Protein AF-A0A0Q7QKK8-F1 (afdb_monomer_lite)

Secondary structure (DSSP, 8-state):
-----PPPP-THHHHHHHHHHHHHHHHHHHHHHHHHHHHHHHHHHHHHHHHTT--HHHHHHHHT--HHHHHHHHHHH-

Radius of gyration: 23.95 Å; chains: 1; bounding box: 70×23×50 Å

Structure (mmCIF, N/CA/C/O backbone):
data_AF-A0A0Q7QKK8-F1
#
_entry.id   AF-A0A0Q7QKK8-F1
#
loop_
_atom_site.group_PDB
_atom_site.id
_atom_site.type_symbol
_atom_site.label_atom_id
_atom_site.label_alt_id
_atom_site.label_comp_id
_atom_site.label_asym_id
_atom_site.label_entity_id
_atom_site.label_seq_id
_atom_site.pdbx_PDB_ins_code
_atom_site.Cartn_x
_atom_site.Cartn_y
_atom_site.Cartn_z
_atom_site.occupancy
_atom_site.B_iso_or_equiv
_atom_site.auth_seq_id
_atom_site.auth_comp_id
_atom_site.auth_asym_id
_atom_site.auth_atom_id
_atom_site.pdbx_PDB_model_num
ATOM 1 N N . MET A 1 1 ? 50.881 -6.383 -16.411 1.00 42.38 1 MET A N 1
ATOM 2 C CA . MET A 1 1 ? 49.555 -6.155 -15.798 1.00 42.38 1 MET A CA 1
ATOM 3 C C . MET A 1 1 ? 48.530 -6.184 -16.926 1.00 42.38 1 MET A C 1
ATOM 5 O O . MET A 1 1 ? 48.521 -5.269 -17.737 1.00 42.38 1 MET A O 1
ATOM 9 N N . VAL A 1 2 ? 47.802 -7.292 -17.101 1.00 41.94 2 VAL A N 1
ATOM 10 C CA . VAL A 1 2 ? 46.934 -7.484 -18.278 1.00 41.94 2 VAL A CA 1
ATOM 11 C C . VAL A 1 2 ? 45.644 -6.700 -18.065 1.00 41.94 2 VAL A C 1
ATOM 13 O O . VAL A 1 2 ? 44.759 -7.138 -17.335 1.00 41.94 2 VAL A O 1
ATOM 16 N N . ASN A 1 3 ? 45.546 -5.530 -18.688 1.00 54.44 3 ASN A N 1
ATOM 17 C CA . ASN A 1 3 ? 44.276 -4.838 -18.841 1.00 54.44 3 ASN A CA 1
ATOM 18 C C . ASN A 1 3 ? 43.480 -5.631 -19.891 1.00 54.44 3 ASN A C 1
ATOM 20 O O . ASN A 1 3 ? 43.769 -5.531 -21.083 1.00 54.44 3 ASN A O 1
ATOM 24 N N . ARG A 1 4 ? 42.575 -6.527 -19.460 1.00 57.16 4 ARG A N 1
ATOM 25 C CA . ARG A 1 4 ? 41.675 -7.236 -20.385 1.00 57.16 4 ARG A CA 1
ATOM 26 C C . ARG A 1 4 ? 40.889 -6.169 -21.134 1.00 57.16 4 ARG A C 1
ATOM 28 O O . ARG A 1 4 ? 40.081 -5.482 -20.516 1.00 57.16 4 ARG A O 1
ATOM 35 N N . ALA A 1 5 ? 41.145 -6.024 -22.432 1.00 55.38 5 ALA A N 1
ATOM 36 C CA . ALA A 1 5 ? 40.391 -5.134 -23.300 1.00 55.38 5 ALA A CA 1
ATOM 37 C C . ALA A 1 5 ? 38.897 -5.432 -23.116 1.00 55.38 5 ALA A C 1
ATOM 39 O O . ALA A 1 5 ? 38.415 -6.512 -23.460 1.00 55.38 5 ALA A O 1
ATOM 40 N N . ARG A 1 6 ? 38.183 -4.503 -22.476 1.00 64.44 6 ARG A N 1
ATOM 41 C CA . ARG A 1 6 ? 36.735 -4.585 -22.308 1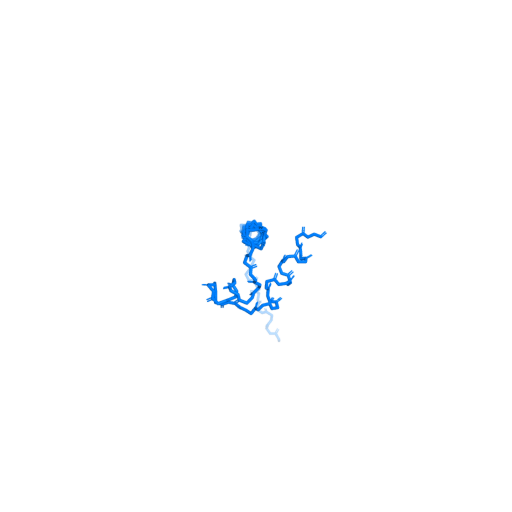.00 64.44 6 ARG A CA 1
ATOM 42 C C . ARG A 1 6 ? 36.139 -4.554 -23.710 1.00 64.44 6 ARG A C 1
ATOM 44 O O . ARG A 1 6 ? 36.432 -3.625 -24.457 1.00 64.44 6 ARG A O 1
ATOM 51 N N . ALA A 1 7 ? 35.357 -5.569 -24.073 1.00 66.44 7 ALA A N 1
ATOM 52 C CA . ALA A 1 7 ? 34.639 -5.563 -25.340 1.00 66.44 7 ALA A CA 1
ATOM 53 C C . ALA A 1 7 ? 33.820 -4.266 -25.424 1.00 66.44 7 ALA A C 1
ATOM 55 O O . ALA A 1 7 ? 33.038 -3.971 -24.514 1.00 66.44 7 ALA A O 1
ATOM 56 N N . ALA A 1 8 ? 34.064 -3.468 -26.464 1.00 75.06 8 ALA A N 1
ATOM 57 C CA . ALA A 1 8 ? 33.247 -2.301 -26.746 1.00 75.06 8 ALA A CA 1
ATOM 58 C C . ALA A 1 8 ? 31.844 -2.807 -27.091 1.00 75.06 8 ALA A C 1
ATOM 60 O O . ALA A 1 8 ? 31.687 -3.659 -27.963 1.00 75.06 8 ALA A O 1
ATOM 61 N N . TYR A 1 9 ? 30.849 -2.343 -26.348 1.00 78.38 9 TYR A N 1
ATOM 62 C CA . TYR A 1 9 ? 29.450 -2.575 -26.670 1.00 78.38 9 TYR A CA 1
ATOM 63 C C . TYR A 1 9 ? 28.958 -1.439 -27.567 1.00 78.38 9 TYR A C 1
ATOM 65 O O . TYR A 1 9 ? 29.428 -0.308 -27.443 1.00 78.38 9 TYR A O 1
ATOM 73 N N . ASP A 1 10 ? 28.033 -1.747 -28.471 1.00 90.31 10 ASP A N 1
ATOM 74 C CA . ASP A 1 10 ? 27.375 -0.737 -29.296 1.00 90.31 10 ASP A CA 1
ATOM 75 C C . ASP A 1 10 ? 26.331 0.059 -28.486 1.00 90.31 10 ASP A C 1
ATOM 77 O O . ASP A 1 10 ? 26.063 -0.214 -27.308 1.00 90.31 10 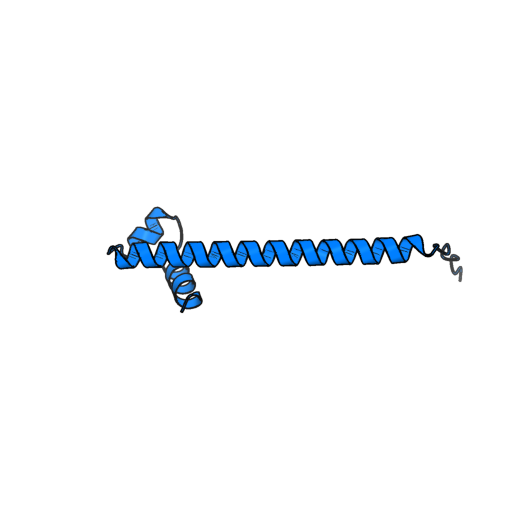ASP A O 1
ATOM 81 N N . ASP A 1 11 ? 25.719 1.054 -29.127 1.00 90.00 11 ASP A N 1
ATOM 82 C CA . ASP A 1 11 ? 24.730 1.933 -28.495 1.00 90.00 11 ASP A CA 1
ATOM 83 C C . ASP A 1 11 ? 23.450 1.204 -28.046 1.00 90.00 11 ASP A C 1
ATOM 85 O O . ASP A 1 11 ? 22.676 1.752 -27.250 1.00 90.00 11 ASP A O 1
ATOM 89 N N . SER A 1 12 ? 23.231 -0.044 -28.484 1.00 92.19 12 SER A N 1
ATOM 90 C CA . SER A 1 12 ? 22.074 -0.835 -28.057 1.00 92.19 12 SER A CA 1
ATOM 91 C C . SER A 1 12 ? 22.147 -1.186 -26.569 1.00 92.19 12 SER A C 1
ATOM 93 O O . SER A 1 12 ? 21.119 -1.188 -25.891 1.00 92.19 12 SER A O 1
ATOM 95 N N . VAL A 1 13 ? 23.352 -1.389 -26.020 1.00 94.38 13 VAL A N 1
ATOM 96 C CA . VAL A 1 13 ? 23.528 -1.780 -24.614 1.00 94.38 13 VAL A CA 1
ATOM 97 C C . VAL A 1 13 ? 23.169 -0.634 -23.654 1.00 94.38 13 VAL A C 1
ATOM 99 O O . VAL A 1 13 ? 22.335 -0.847 -22.769 1.00 94.38 13 VAL A O 1
ATOM 102 N N . PRO A 1 14 ? 23.691 0.602 -23.806 1.00 94.31 14 PRO A N 1
ATOM 103 C CA . PRO A 1 14 ? 23.248 1.737 -22.995 1.00 94.31 14 PRO A CA 1
ATOM 104 C C . PRO A 1 14 ? 21.777 2.106 -23.206 1.00 94.31 14 PRO A C 1
ATOM 106 O O . PRO A 1 14 ? 21.141 2.619 -22.282 1.00 94.31 14 PRO A O 1
ATOM 109 N N . ALA A 1 15 ? 21.227 1.897 -24.408 1.00 94.56 15 ALA A N 1
ATOM 110 C CA . ALA A 1 15 ? 19.807 2.124 -24.671 1.00 94.56 15 ALA A CA 1
ATOM 111 C C . ALA A 1 15 ? 18.928 1.125 -23.902 1.00 94.56 15 ALA A C 1
ATOM 113 O O . ALA A 1 15 ? 18.019 1.544 -23.184 1.00 94.56 15 ALA A O 1
ATOM 114 N N . ALA A 1 16 ? 19.253 -0.169 -23.967 1.00 96.88 16 ALA A N 1
ATOM 115 C CA . ALA A 1 16 ? 18.548 -1.215 -23.232 1.00 96.88 16 ALA A CA 1
ATOM 116 C C . ALA A 1 16 ? 18.633 -1.004 -21.712 1.00 96.88 16 ALA A C 1
ATOM 118 O O . ALA A 1 16 ? 17.629 -1.143 -21.016 1.00 96.88 16 ALA A O 1
ATOM 119 N N . LEU A 1 17 ? 19.800 -0.598 -21.195 1.00 97.75 17 LEU A N 1
ATOM 120 C CA . LEU A 1 17 ? 19.973 -0.316 -19.768 1.00 97.75 17 LEU A CA 1
ATOM 121 C C . LEU A 1 17 ? 19.089 0.847 -19.294 1.00 97.75 17 LEU A C 1
ATOM 123 O O . LEU A 1 17 ? 18.452 0.750 -18.245 1.00 97.75 17 LEU A O 1
ATOM 127 N N . ARG A 1 18 ? 19.026 1.937 -20.068 1.00 98.19 18 ARG A N 1
ATOM 128 C CA . ARG A 1 18 ? 18.162 3.084 -19.750 1.00 98.19 18 ARG A CA 1
ATOM 129 C C . ARG A 1 18 ? 16.685 2.707 -19.799 1.00 98.19 18 ARG A C 1
ATOM 131 O O . ARG A 1 18 ? 15.956 3.050 -18.874 1.00 98.19 18 ARG A O 1
ATOM 138 N N . ALA A 1 19 ? 16.271 1.956 -20.819 1.00 98.06 19 ALA A N 1
ATOM 139 C CA . ALA A 1 19 ? 14.902 1.462 -20.931 1.00 98.06 19 ALA A CA 1
ATOM 140 C C . ALA A 1 19 ? 14.523 0.561 -19.743 1.00 98.06 19 ALA A C 1
ATOM 142 O O . ALA A 1 19 ? 13.456 0.726 -19.158 1.00 98.06 19 ALA A O 1
ATOM 143 N N . ALA A 1 20 ? 15.421 -0.338 -19.327 1.00 98.38 20 ALA A N 1
ATOM 144 C CA . ALA A 1 20 ? 15.201 -1.191 -18.162 1.00 98.38 20 ALA A CA 1
ATOM 145 C C . ALA A 1 20 ? 15.073 -0.381 -16.861 1.00 98.38 20 ALA A C 1
ATOM 147 O O . ALA A 1 20 ? 14.207 -0.682 -16.040 1.00 98.38 20 ALA A O 1
ATOM 148 N N . ARG A 1 21 ? 15.893 0.668 -16.676 1.00 98.44 21 ARG A N 1
ATOM 149 C CA . ARG A 1 21 ? 15.770 1.557 -15.511 1.00 98.44 21 ARG A CA 1
ATOM 150 C C . ARG A 1 21 ? 14.431 2.286 -15.504 1.00 98.44 21 ARG A C 1
ATOM 152 O O . ARG A 1 21 ? 13.760 2.272 -14.480 1.00 98.44 21 ARG A O 1
ATOM 159 N N . GLN A 1 22 ? 14.033 2.855 -16.639 1.00 98.56 22 GLN A N 1
ATOM 160 C CA . GLN A 1 22 ? 12.755 3.547 -16.762 1.00 98.56 22 GLN A CA 1
ATOM 161 C C . GLN A 1 22 ? 11.577 2.615 -16.447 1.00 98.56 22 GLN A C 1
ATOM 163 O O . GLN A 1 22 ? 10.709 2.966 -15.654 1.00 98.56 22 GLN A O 1
ATOM 168 N N . ALA A 1 23 ? 11.579 1.397 -16.994 1.00 98.38 23 ALA A N 1
ATOM 169 C CA . ALA A 1 23 ? 10.534 0.415 -16.716 1.00 98.38 23 ALA A CA 1
ATOM 170 C C . ALA A 1 23 ? 10.473 0.030 -15.225 1.00 98.38 23 ALA A C 1
ATOM 172 O O . ALA A 1 23 ? 9.386 -0.149 -14.671 1.00 98.38 23 ALA A O 1
ATOM 173 N N . PHE A 1 24 ? 11.629 -0.079 -14.562 1.00 98.06 24 PHE A N 1
ATOM 174 C CA . PHE A 1 24 ? 11.699 -0.321 -13.121 1.00 98.06 24 PHE A CA 1
ATOM 175 C C . PHE A 1 24 ? 11.124 0.851 -12.312 1.00 98.06 24 PHE A C 1
ATOM 177 O O . PHE A 1 24 ? 10.364 0.626 -11.369 1.00 98.06 24 PHE A O 1
ATOM 184 N N . ASP A 1 25 ? 11.449 2.089 -12.689 1.00 98.62 25 ASP A N 1
ATOM 185 C CA . ASP A 1 25 ? 10.919 3.297 -12.049 1.00 98.62 25 ASP A CA 1
ATOM 186 C C . ASP A 1 25 ? 9.399 3.388 -12.187 1.00 98.62 25 ASP A C 1
ATOM 188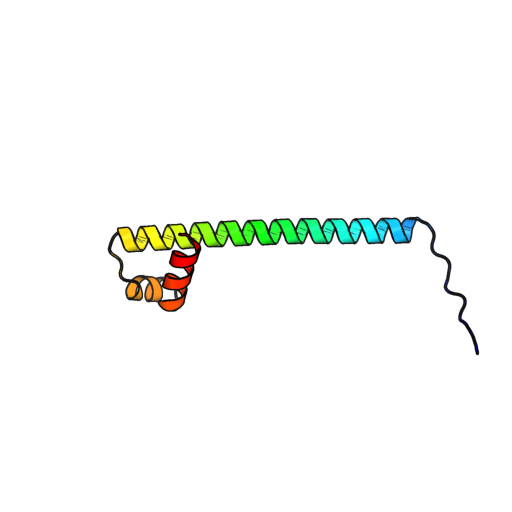 O O . ASP A 1 25 ? 8.694 3.584 -11.200 1.00 98.62 25 ASP A O 1
ATOM 192 N N . GLU A 1 26 ? 8.875 3.147 -13.388 1.00 98.56 26 GLU A N 1
ATOM 193 C CA . GLU A 1 26 ? 7.434 3.132 -13.651 1.00 98.56 26 GLU A CA 1
ATOM 194 C C . GLU A 1 26 ? 6.713 2.015 -12.882 1.00 98.56 26 GLU A C 1
ATOM 196 O O . GLU A 1 26 ? 5.603 2.207 -12.381 1.00 98.56 26 GLU A O 1
ATOM 201 N N . ALA A 1 27 ? 7.323 0.832 -12.766 1.00 98.50 27 ALA A N 1
ATOM 202 C CA . ALA A 1 27 ? 6.775 -0.255 -11.959 1.00 98.50 27 ALA A CA 1
ATOM 203 C C . ALA A 1 27 ? 6.768 0.092 -10.462 1.00 98.50 27 ALA A C 1
ATOM 205 O O . ALA A 1 27 ? 5.778 -0.176 -9.781 1.00 98.50 27 ALA A O 1
ATOM 206 N N . THR A 1 28 ? 7.834 0.727 -9.974 1.00 98.50 28 THR A N 1
ATOM 207 C CA . THR A 1 28 ? 7.947 1.171 -8.579 1.00 98.50 28 THR A CA 1
ATOM 208 C C . THR A 1 28 ? 6.900 2.236 -8.268 1.00 98.50 28 THR A C 1
ATOM 210 O O . THR A 1 28 ? 6.138 2.071 -7.322 1.00 98.50 28 THR A O 1
ATOM 213 N N . ALA A 1 29 ? 6.767 3.256 -9.119 1.00 98.44 29 ALA A N 1
ATOM 214 C CA . ALA A 1 29 ? 5.773 4.314 -8.948 1.00 98.44 29 ALA A CA 1
ATOM 215 C C . ALA A 1 29 ? 4.336 3.765 -8.934 1.00 98.44 29 ALA A C 1
ATOM 217 O O . ALA A 1 29 ? 3.526 4.154 -8.092 1.00 98.44 29 ALA A O 1
ATOM 218 N N . ARG A 1 30 ? 4.014 2.809 -9.820 1.00 98.50 30 ARG A N 1
ATOM 219 C CA . ARG A 1 30 ? 2.704 2.132 -9.805 1.00 98.50 30 ARG A CA 1
ATOM 220 C C . ARG A 1 30 ? 2.478 1.334 -8.525 1.00 98.50 30 ARG A C 1
ATOM 222 O O . ARG A 1 30 ? 1.370 1.345 -7.996 1.00 98.50 30 ARG A O 1
ATOM 229 N N . HIS A 1 31 ? 3.502 0.640 -8.036 1.00 98.12 31 HIS A N 1
ATOM 230 C CA . HIS A 1 31 ? 3.405 -0.112 -6.790 1.00 98.12 31 HIS A CA 1
ATOM 231 C C . HIS A 1 31 ? 3.174 0.814 -5.591 1.00 98.12 31 HIS A C 1
ATOM 233 O O . HIS A 1 31 ? 2.284 0.558 -4.784 1.00 98.12 31 HIS A O 1
ATOM 239 N N . GLU A 1 32 ? 3.924 1.910 -5.500 1.00 98.19 32 GLU A N 1
ATOM 240 C CA . GLU A 1 32 ? 3.769 2.905 -4.438 1.00 98.19 32 GLU A CA 1
ATOM 241 C C . GLU A 1 32 ? 2.377 3.544 -4.457 1.00 98.19 32 GLU A C 1
ATOM 243 O O . GLU A 1 32 ? 1.741 3.634 -3.406 1.00 98.19 32 GLU A O 1
ATOM 248 N N . ALA A 1 33 ? 1.868 3.902 -5.640 1.00 98.12 33 ALA A N 1
ATOM 249 C CA . ALA A 1 33 ? 0.515 4.427 -5.798 1.00 98.12 33 ALA A CA 1
ATOM 250 C C . ALA A 1 33 ? -0.552 3.416 -5.343 1.00 98.12 33 ALA A C 1
ATOM 252 O O . ALA A 1 33 ? -1.443 3.772 -4.576 1.00 98.12 33 ALA A O 1
ATOM 253 N N . ALA A 1 34 ? -0.427 2.144 -5.739 1.00 98.31 34 ALA A N 1
ATOM 254 C CA . ALA A 1 34 ? -1.358 1.093 -5.326 1.00 98.31 34 ALA A CA 1
ATOM 255 C C . ALA A 1 34 ? -1.323 0.840 -3.807 1.00 98.31 34 ALA A C 1
ATOM 257 O O . ALA A 1 34 ? -2.360 0.617 -3.182 1.00 98.31 34 ALA A O 1
ATOM 258 N N . ILE A 1 35 ? -0.139 0.893 -3.188 1.00 97.31 35 ILE A N 1
ATOM 259 C CA . ILE A 1 35 ? 0.005 0.778 -1.730 1.00 97.31 35 ILE A CA 1
ATOM 260 C C . ILE A 1 35 ? -0.618 1.986 -1.022 1.00 97.31 35 ILE A C 1
ATOM 262 O O . ILE A 1 35 ? -1.247 1.808 0.022 1.00 97.31 35 ILE A O 1
ATOM 266 N N . ALA A 1 36 ? -0.448 3.198 -1.558 1.00 96.25 36 ALA A N 1
ATOM 267 C CA . ALA A 1 36 ? -1.067 4.402 -1.010 1.00 96.25 36 ALA A CA 1
ATOM 268 C C . ALA A 1 36 ? -2.600 4.306 -1.059 1.00 96.25 36 ALA A C 1
ATOM 270 O O . ALA A 1 36 ? -3.249 4.456 -0.027 1.00 96.25 36 ALA A O 1
ATOM 271 N N . GLU A 1 37 ? -3.164 3.926 -2.208 1.00 97.06 37 GLU A N 1
ATOM 272 C CA . GLU A 1 37 ? -4.606 3.717 -2.373 1.00 97.06 37 GLU A CA 1
ATOM 273 C C . GLU A 1 37 ? -5.149 2.654 -1.403 1.00 97.06 37 GLU A C 1
ATOM 275 O O . GLU A 1 37 ? -6.155 2.873 -0.726 1.00 97.06 37 GLU A O 1
ATOM 280 N N . ALA A 1 38 ? -4.452 1.522 -1.262 1.00 97.00 38 ALA A N 1
ATOM 281 C CA . ALA A 1 38 ? -4.848 0.470 -0.328 1.00 97.00 38 ALA A CA 1
ATOM 282 C C . ALA A 1 38 ? -4.816 0.939 1.139 1.00 97.00 38 ALA A C 1
ATOM 284 O O . ALA A 1 38 ? -5.681 0.555 1.931 1.00 97.00 38 ALA A O 1
ATOM 285 N N . ARG A 1 39 ? -3.839 1.777 1.515 1.00 95.25 39 ARG A N 1
ATOM 286 C CA . ARG A 1 39 ? -3.753 2.368 2.861 1.00 95.25 39 ARG A CA 1
ATOM 287 C C . ARG A 1 39 ? -4.902 3.334 3.126 1.00 95.25 39 ARG A C 1
ATOM 289 O O . ARG A 1 39 ? -5.497 3.255 4.200 1.00 95.25 39 ARG A O 1
ATOM 296 N N . ASP A 1 40 ? -5.243 4.178 2.159 1.00 96.31 40 ASP A N 1
ATOM 297 C CA . ASP A 1 40 ? -6.349 5.132 2.280 1.00 96.31 40 ASP A CA 1
ATOM 298 C C . ASP A 1 40 ? -7.703 4.421 2.368 1.00 96.31 40 ASP A C 1
ATOM 300 O O . ASP A 1 40 ? -8.543 4.766 3.209 1.00 96.31 40 ASP A O 1
ATOM 304 N N . ALA A 1 41 ? -7.903 3.383 1.551 1.00 96.75 41 ALA A N 1
ATOM 305 C CA . ALA A 1 41 ? -9.092 2.539 1.603 1.00 96.75 41 ALA A CA 1
ATOM 306 C C . ALA A 1 41 ? -9.222 1.844 2.966 1.00 96.75 41 ALA A C 1
ATOM 308 O O . ALA A 1 41 ? -10.292 1.869 3.579 1.00 96.75 41 ALA A O 1
ATOM 309 N N . TRP A 1 42 ? -8.123 1.285 3.482 1.00 95.44 42 TRP A N 1
ATOM 310 C CA . TRP A 1 42 ? -8.104 0.659 4.801 1.00 95.44 42 TRP A CA 1
ATOM 311 C C . TRP A 1 42 ? -8.412 1.660 5.919 1.00 95.44 42 TRP A C 1
ATOM 313 O O . TRP A 1 42 ? -9.291 1.402 6.740 1.00 95.44 42 TRP A O 1
ATOM 323 N N . ALA A 1 43 ? -7.755 2.822 5.934 1.00 95.94 43 ALA A N 1
ATOM 324 C CA . ALA A 1 43 ? -8.002 3.853 6.939 1.00 95.94 43 ALA A CA 1
ATOM 325 C C . ALA A 1 43 ? -9.450 4.373 6.893 1.00 95.94 43 ALA A C 1
ATOM 327 O O . ALA A 1 43 ? -10.047 4.630 7.938 1.00 95.94 43 ALA A O 1
ATOM 328 N N . SER A 1 44 ? -10.039 4.478 5.699 1.00 96.81 44 SER A N 1
ATOM 329 C CA . SER A 1 44 ? -11.442 4.870 5.526 1.00 96.81 44 SER A CA 1
ATOM 330 C C . SER A 1 44 ? -12.411 3.807 6.052 1.00 96.81 44 SER A C 1
ATOM 332 O O . SER A 1 44 ? -13.369 4.148 6.743 1.00 96.81 44 SER A O 1
ATOM 334 N N . ALA A 1 45 ? -12.140 2.522 5.804 1.00 96.94 45 ALA A N 1
ATOM 335 C CA . ALA A 1 45 ? -12.933 1.424 6.359 1.00 96.94 45 ALA A CA 1
ATOM 336 C C . ALA A 1 45 ? -12.836 1.358 7.895 1.00 96.94 45 ALA A C 1
ATOM 338 O O . ALA A 1 45 ? -13.847 1.169 8.571 1.00 96.94 45 ALA A O 1
ATOM 339 N N . LEU A 1 46 ? -11.637 1.571 8.454 1.00 96.31 46 LEU A N 1
ATOM 340 C CA . LEU A 1 46 ? -11.436 1.661 9.903 1.00 96.31 46 LEU A CA 1
ATOM 341 C C . LEU A 1 46 ? -12.236 2.817 10.513 1.00 96.31 46 LEU A C 1
ATOM 343 O O . LEU A 1 46 ? -12.889 2.627 11.536 1.00 96.31 46 LEU A O 1
ATOM 347 N N . ALA A 1 47 ? -12.204 3.998 9.889 1.00 95.69 47 ALA A N 1
ATOM 348 C CA . ALA A 1 47 ? -12.956 5.158 10.360 1.00 95.69 47 ALA A CA 1
ATOM 349 C C . ALA A 1 47 ? -14.464 4.874 10.361 1.00 95.69 47 ALA A C 1
ATOM 351 O O . ALA A 1 47 ? -15.117 5.084 11.379 1.00 95.69 47 ALA A O 1
ATOM 352 N N . ALA A 1 48 ? -14.989 4.296 9.276 1.00 97.12 48 ALA A N 1
ATOM 353 C CA . ALA A 1 48 ? -16.399 3.926 9.175 1.00 97.12 48 ALA A CA 1
ATOM 354 C C . ALA A 1 48 ? -16.826 2.912 10.254 1.00 97.12 48 ALA A C 1
ATOM 356 O O . ALA A 1 48 ? -17.900 3.048 10.837 1.00 97.12 48 ALA A O 1
ATOM 357 N N . ALA A 1 49 ? -15.985 1.920 10.566 1.00 97.31 49 ALA A N 1
ATOM 358 C CA . ALA A 1 49 ? -16.265 0.950 11.627 1.00 97.31 49 ALA A CA 1
ATOM 359 C C . ALA A 1 49 ? -16.339 1.612 13.016 1.00 97.31 49 ALA A C 1
ATOM 361 O O . ALA A 1 49 ? -17.223 1.300 13.816 1.00 97.31 49 ALA A O 1
ATOM 362 N N . VAL A 1 50 ? -15.433 2.552 13.293 1.00 94.69 50 VAL A N 1
ATOM 363 C CA . VAL A 1 50 ? -15.407 3.308 14.553 1.00 94.69 50 VAL A CA 1
ATOM 364 C C . VAL A 1 50 ? -16.605 4.255 14.654 1.00 94.69 50 VAL A C 1
ATOM 366 O O . VAL A 1 50 ? -17.235 4.326 15.707 1.00 94.69 50 VAL A O 1
ATOM 369 N N . GLU A 1 51 ? -16.966 4.938 13.566 1.00 96.19 51 GLU A N 1
ATOM 370 C CA . GLU A 1 51 ? -18.159 5.796 13.489 1.00 96.19 51 GLU A CA 1
ATOM 371 C C . GLU A 1 51 ? -19.459 4.999 13.681 1.00 96.19 51 GLU A C 1
ATOM 373 O O . GLU A 1 51 ? -20.401 5.495 14.296 1.00 96.19 51 GLU A O 1
ATOM 378 N N . ALA A 1 52 ? -19.490 3.740 13.233 1.00 97.81 52 ALA A N 1
ATOM 379 C CA . ALA A 1 52 ? -20.585 2.806 13.494 1.00 97.81 52 ALA A CA 1
ATOM 38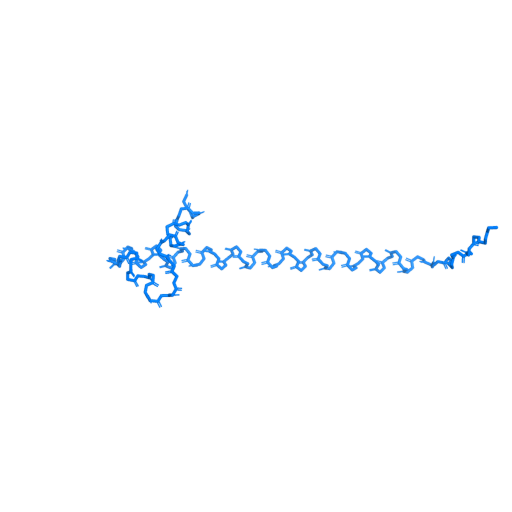0 C C . ALA A 1 52 ? -20.619 2.278 14.945 1.00 97.81 52 ALA A C 1
ATOM 382 O O . ALA A 1 52 ? -21.541 1.547 15.311 1.00 97.81 52 ALA A O 1
ATOM 383 N N . GLY A 1 53 ? -19.642 2.650 15.778 1.00 97.38 53 GLY A N 1
ATOM 384 C CA . GLY A 1 53 ? -19.604 2.346 17.208 1.00 97.38 53 GLY A CA 1
ATOM 385 C C . GLY A 1 53 ? -18.694 1.185 17.607 1.00 97.38 53 GLY A C 1
ATOM 386 O O . GLY A 1 53 ? -18.673 0.839 18.788 1.00 97.38 53 GLY A O 1
ATOM 387 N N . MET A 1 54 ? -17.927 0.590 16.683 1.00 97.38 54 MET A N 1
ATOM 388 C CA . MET A 1 54 ? -16.962 -0.450 17.055 1.00 97.38 54 MET A CA 1
ATOM 389 C C . MET A 1 54 ? -15.789 0.146 17.840 1.00 97.38 54 MET A C 1
ATOM 391 O O . MET A 1 54 ? -15.166 1.132 17.436 1.00 97.38 54 MET A O 1
ATOM 395 N N . SER A 1 55 ? -15.421 -0.499 18.944 1.00 95.25 55 SER A N 1
ATOM 396 C CA . SER A 1 55 ? -14.193 -0.169 19.663 1.00 95.25 55 SER A CA 1
ATOM 397 C C . SER A 1 55 ? -12.957 -0.649 18.897 1.00 95.25 55 SER A C 1
ATOM 399 O O . SER A 1 55 ? -12.987 -1.633 18.156 1.00 95.25 55 SER A O 1
ATOM 401 N N . TYR A 1 56 ? -11.802 -0.021 19.139 1.00 93.31 56 TYR A N 1
ATOM 402 C CA . TYR A 1 56 ? -10.546 -0.427 18.487 1.00 93.31 56 TYR A CA 1
ATOM 403 C C . TYR A 1 56 ? -10.155 -1.871 18.815 1.00 93.31 56 TYR A C 1
ATOM 405 O O . TYR A 1 56 ? -9.458 -2.513 18.035 1.00 93.31 56 TYR A O 1
ATOM 413 N N . ARG A 1 57 ? -10.594 -2.390 19.968 1.00 94.75 57 ARG A N 1
ATOM 414 C CA . ARG A 1 57 ? -10.351 -3.777 20.369 1.00 94.75 57 ARG A CA 1
ATOM 415 C C . ARG A 1 57 ? -11.173 -4.759 19.536 1.00 94.75 57 ARG A C 1
ATOM 417 O O . ARG A 1 57 ? -10.645 -5.805 19.176 1.00 94.75 57 ARG A O 1
ATOM 424 N N . GLU A 1 58 ? -12.425 -4.429 19.236 1.00 96.06 58 GLU A N 1
ATOM 425 C CA . GLU A 1 58 ? -13.292 -5.256 18.389 1.00 96.06 58 GLU A CA 1
ATOM 426 C C . GLU A 1 58 ? -12.791 -5.260 16.948 1.00 96.06 58 GLU A C 1
ATOM 428 O O . GLU A 1 58 ? -12.616 -6.327 16.371 1.00 96.06 58 GLU A O 1
ATOM 433 N N . VAL A 1 59 ? -12.441 -4.089 16.406 1.00 95.75 59 VAL A N 1
ATOM 434 C CA . VAL A 1 59 ? -11.857 -3.994 15.060 1.00 95.75 59 VAL A CA 1
ATOM 435 C C . VAL A 1 59 ? -10.539 -4.776 14.975 1.00 95.75 59 VAL A C 1
ATOM 437 O O . VAL A 1 59 ? -10.326 -5.518 14.022 1.00 95.75 59 VAL A O 1
ATOM 440 N N . ALA A 1 60 ? -9.669 -4.662 15.985 1.00 95.19 60 ALA A N 1
ATOM 441 C CA . ALA A 1 60 ? -8.414 -5.412 16.066 1.00 95.19 60 ALA A CA 1
ATOM 442 C C . ALA A 1 60 ? -8.628 -6.933 16.069 1.00 95.19 60 ALA A C 1
ATOM 444 O O . ALA A 1 60 ? -7.891 -7.655 15.396 1.00 95.19 60 ALA A O 1
ATOM 445 N N . ALA A 1 61 ? -9.631 -7.407 16.813 1.00 95.69 61 ALA A N 1
ATOM 446 C CA . ALA A 1 61 ? -9.989 -8.819 16.860 1.00 95.69 61 ALA A CA 1
ATOM 447 C C . ALA A 1 61 ? -10.545 -9.319 15.517 1.00 95.69 61 ALA A C 1
ATOM 449 O O .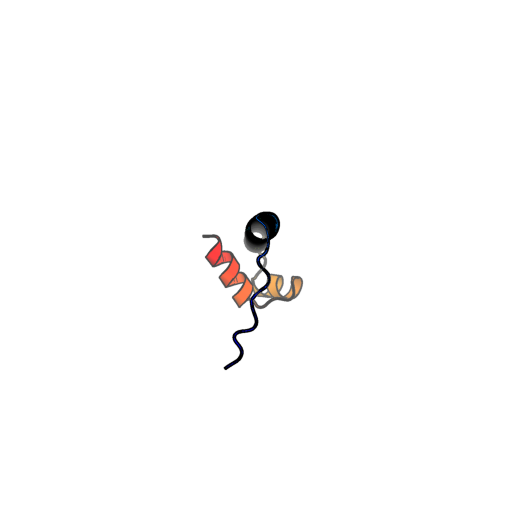 ALA A 1 61 ? -10.198 -10.423 15.109 1.00 95.69 61 ALA A O 1
ATOM 450 N N . GLU A 1 62 ? -11.342 -8.500 14.827 1.00 96.25 62 GLU A N 1
ATOM 451 C CA . GLU A 1 62 ? -11.961 -8.850 13.543 1.00 96.25 62 GLU A CA 1
ATOM 452 C C . GLU A 1 62 ? -10.930 -8.977 12.412 1.00 96.25 62 GLU A C 1
ATOM 454 O O . GLU A 1 62 ? -10.929 -9.954 11.670 1.00 96.25 62 GLU A O 1
ATOM 459 N N . VAL A 1 63 ? -10.018 -8.005 12.286 1.00 93.62 63 VAL A N 1
ATOM 460 C CA . VAL A 1 63 ? -9.079 -7.948 11.146 1.00 93.62 63 VAL A CA 1
ATOM 461 C C . VAL A 1 63 ? -7.679 -8.482 11.469 1.00 93.62 63 VAL A C 1
ATOM 463 O O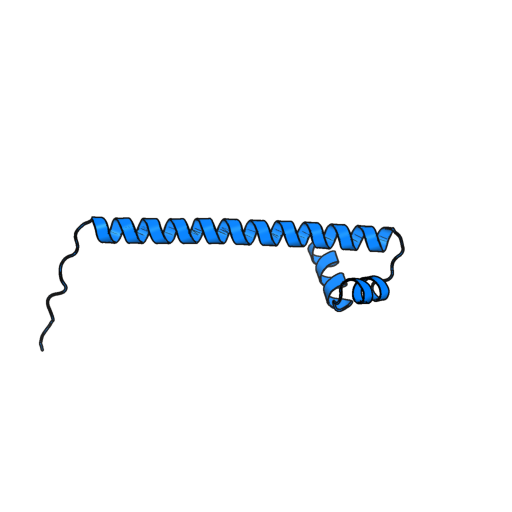 . VAL A 1 63 ? -6.795 -8.458 10.614 1.00 93.62 63 VAL A O 1
ATOM 466 N N . GLY A 1 64 ? -7.455 -8.964 12.695 1.00 93.88 64 GLY A N 1
ATOM 467 C CA . GLY A 1 64 ? -6.211 -9.626 13.095 1.00 93.88 64 GLY A CA 1
ATOM 468 C C . GLY A 1 64 ? -4.999 -8.696 13.218 1.00 93.88 64 GLY A C 1
ATOM 469 O O . GLY A 1 64 ? -3.875 -9.104 12.926 1.00 93.88 64 GLY A O 1
ATOM 470 N N . VAL A 1 65 ? -5.201 -7.448 13.649 1.00 93.44 65 VAL A N 1
ATOM 471 C CA . VAL A 1 65 ? -4.122 -6.457 13.837 1.00 93.44 65 VAL A CA 1
ATOM 472 C C . VAL A 1 65 ? -4.100 -5.912 15.259 1.00 93.44 65 VAL A C 1
ATOM 474 O O . VAL A 1 65 ? -5.042 -6.075 16.025 1.00 93.44 65 VAL A O 1
ATOM 477 N N . SER A 1 66 ? -3.022 -5.222 15.636 1.00 94.19 66 SER A N 1
ATOM 478 C CA . SER A 1 66 ? -2.963 -4.562 16.942 1.00 94.19 66 SER A CA 1
ATOM 479 C C . SER A 1 66 ? -3.834 -3.290 16.981 1.00 94.19 66 SER A C 1
ATOM 481 O O . SER A 1 66 ? -3.885 -2.560 15.986 1.00 94.19 66 SER A O 1
ATOM 483 N N . PRO A 1 67 ? -4.434 -2.924 18.133 1.00 91.50 67 PRO A N 1
ATOM 484 C CA . PRO A 1 67 ? -5.128 -1.638 18.287 1.00 91.50 67 PRO A CA 1
ATOM 485 C C . PRO A 1 67 ? -4.236 -0.421 17.988 1.00 91.50 67 PRO A C 1
ATOM 487 O O . PRO A 1 67 ? -4.700 0.606 17.498 1.00 91.50 67 PRO A O 1
ATOM 490 N N . THR A 1 68 ? -2.929 -0.543 18.233 1.00 93.50 68 THR A N 1
ATOM 491 C CA . THR A 1 68 ? -1.921 0.460 17.864 1.00 93.50 68 THR A CA 1
ATOM 492 C C . THR A 1 68 ? -1.796 0.656 16.355 1.00 93.50 68 THR A C 1
ATOM 494 O O . THR A 1 68 ? -1.643 1.791 15.912 1.00 93.50 68 THR A O 1
ATOM 497 N N . SER A 1 69 ? -1.911 -0.411 15.558 1.00 91.50 69 SER A N 1
ATOM 498 C CA . SER A 1 69 ? -1.902 -0.326 14.091 1.00 91.50 69 SER A CA 1
ATOM 499 C C . SER A 1 69 ? -3.116 0.443 13.569 1.00 91.50 69 SER A C 1
ATOM 501 O O . SER A 1 69 ? -2.972 1.259 12.663 1.00 91.50 69 SER A O 1
ATOM 503 N N . ILE A 1 70 ? -4.284 0.239 14.184 1.00 92.88 70 ILE A N 1
ATOM 504 C CA . ILE A 1 70 ? -5.521 0.966 13.857 1.00 92.88 70 ILE A CA 1
ATOM 505 C C . ILE A 1 70 ? -5.356 2.456 14.164 1.00 92.88 70 ILE A C 1
ATOM 507 O O . ILE A 1 70 ? -5.611 3.299 13.308 1.00 92.88 70 ILE A O 1
ATOM 511 N N . SER A 1 71 ? -4.863 2.781 15.362 1.00 92.00 71 SER A N 1
ATOM 512 C CA . SER A 1 71 ? -4.608 4.168 15.771 1.00 92.00 71 SER A CA 1
ATOM 513 C C . SER A 1 71 ? -3.626 4.878 14.830 1.00 92.00 71 SER A C 1
ATOM 515 O O . SER A 1 71 ? -3.877 6.002 14.398 1.00 92.00 71 SER A O 1
ATOM 517 N N . ALA A 1 72 ? -2.534 4.206 14.448 1.00 92.75 72 ALA A N 1
ATOM 518 C CA . ALA A 1 72 ? -1.558 4.752 13.509 1.00 92.75 72 ALA A CA 1
ATOM 519 C C . ALA A 1 72 ? -2.157 4.999 12.113 1.00 92.75 72 ALA A C 1
ATOM 521 O O . ALA A 1 72 ? -1.888 6.042 11.519 1.00 92.75 72 ALA A O 1
ATOM 522 N N . ALA A 1 73 ? -2.986 4.080 11.610 1.00 92.69 73 ALA A N 1
ATOM 523 C CA . ALA A 1 73 ? -3.650 4.217 10.315 1.00 92.69 73 ALA A CA 1
ATOM 524 C C . ALA A 1 73 ? -4.637 5.392 10.289 1.00 92.69 73 ALA A C 1
ATOM 526 O O . ALA A 1 73 ? -4.615 6.197 9.362 1.00 92.69 73 ALA A O 1
ATOM 527 N N . LEU A 1 74 ? -5.451 5.539 11.339 1.00 92.62 74 LEU A N 1
ATOM 528 C CA . LEU A 1 74 ? -6.383 6.661 11.472 1.00 92.62 74 LEU A CA 1
ATOM 529 C C . LEU A 1 74 ? -5.650 8.001 11.605 1.00 92.62 74 LEU A C 1
ATOM 531 O O . LEU A 1 74 ? -6.083 8.992 11.025 1.00 92.62 74 LEU A O 1
ATOM 535 N N . LYS A 1 75 ? -4.512 8.027 12.313 1.00 93.06 75 LYS A N 1
ATOM 536 C CA . LYS A 1 75 ? -3.668 9.223 12.429 1.00 93.06 75 LYS A CA 1
ATOM 537 C C . LYS A 1 75 ? -2.993 9.604 11.111 1.00 93.06 75 LYS A C 1
ATOM 539 O O . LYS A 1 75 ? -2.774 10.778 10.879 1.00 93.06 75 LYS A O 1
ATOM 544 N N . ALA A 1 76 ? -2.628 8.642 10.267 1.00 88.81 76 ALA A N 1
ATOM 545 C CA . ALA A 1 76 ? -2.012 8.940 8.974 1.00 88.81 76 ALA A CA 1
ATOM 546 C C . ALA A 1 76 ? -3.003 9.547 7.961 1.00 88.81 76 ALA A C 1
ATOM 548 O O . ALA A 1 76 ? -2.570 10.162 6.991 1.00 88.81 76 ALA A O 1
ATOM 549 N N . ARG A 1 77 ? -4.312 9.368 8.184 1.00 83.00 77 ARG A N 1
ATOM 550 C CA . ARG A 1 77 ? -5.393 9.865 7.321 1.00 83.00 77 ARG A CA 1
ATOM 551 C C . ARG A 1 77 ? -5.763 11.334 7.573 1.00 83.00 77 ARG A C 1
ATOM 553 O O . ARG A 1 77 ? -6.295 11.967 6.664 1.00 83.00 77 ARG A O 1
ATOM 560 N N . GLY A 1 78 ? -5.577 11.836 8.796 1.00 66.75 78 GLY A N 1
ATOM 561 C CA . GLY A 1 78 ? -5.967 13.190 9.223 1.00 66.75 78 GLY A CA 1
ATOM 562 C C . GLY A 1 78 ? -4.768 14.064 9.540 1.00 66.75 78 GLY A C 1
ATOM 563 O O . GLY A 1 78 ? -4.842 15.269 9.224 1.00 66.75 78 GLY A O 1
#

Foldseek 3Di:
DDPPPDPDDDPVVVVVVVVVVVVVVVVVVVVVVVVVVVLLVVLVVLVVCVVVPDDLVRVCVVVVHDSVVNVVSVVVND

pLDDT: mean 90.99, std 12.8, range [41.94, 98.62]

Sequence (78 aa):
MVNRARAAYDDSVPAALRAARQAFDEATARHEAAIAEARDAWASALAAAVEAGMSYREVAAEVGVSPTSISAALKARG